Protein AF-A0A382KL88-F1 (afdb_monomer_lite)

Structure (mmCIF, N/CA/C/O backbone):
data_AF-A0A382KL88-F1
#
_entry.id   AF-A0A382KL88-F1
#
loop_
_atom_site.group_PDB
_atom_site.id
_atom_site.type_symbol
_atom_site.label_atom_id
_atom_site.label_alt_id
_atom_site.label_comp_id
_atom_site.label_asym_id
_atom_site.label_entity_id
_atom_site.label_seq_id
_atom_site.pdbx_PDB_ins_code
_atom_site.Cartn_x
_atom_site.Cartn_y
_atom_site.Cartn_z
_atom_site.occupancy
_atom_site.B_iso_or_equiv
_atom_site.auth_seq_id
_atom_site.auth_comp_id
_atom_site.auth_asym_id
_atom_site.auth_atom_id
_atom_site.pdbx_PDB_model_num
ATOM 1 N N . MET A 1 1 ? 57.912 12.877 -23.260 1.00 42.75 1 MET A N 1
ATOM 2 C CA . MET A 1 1 ? 56.498 13.321 -23.246 1.00 42.75 1 MET A CA 1
ATOM 3 C C . MET A 1 1 ? 55.667 12.116 -23.670 1.00 42.75 1 MET A C 1
ATOM 5 O O . MET A 1 1 ? 56.066 11.481 -24.632 1.00 42.75 1 MET A O 1
ATOM 9 N N . LYS A 1 2 ? 54.801 11.574 -22.794 1.00 52.84 2 LYS A N 1
ATOM 10 C CA . LYS A 1 2 ? 53.328 11.775 -22.795 1.00 52.84 2 LYS A CA 1
ATOM 11 C C . LYS A 1 2 ? 52.767 11.491 -24.203 1.00 52.84 2 LYS A C 1
ATOM 13 O O . LYS A 1 2 ? 53.136 12.204 -25.119 1.00 52.84 2 LYS A O 1
ATOM 18 N N . ILE A 1 3 ? 51.910 10.500 -24.444 1.00 54.28 3 ILE A N 1
ATOM 19 C CA . ILE A 1 3 ? 50.694 10.114 -23.712 1.00 54.28 3 ILE A CA 1
ATOM 20 C C . ILE A 1 3 ? 50.471 8.600 -23.925 1.00 54.28 3 ILE A C 1
ATOM 22 O O . ILE A 1 3 ? 50.368 8.164 -25.064 1.00 54.28 3 ILE A O 1
ATOM 26 N N . THR A 1 4 ? 50.393 7.800 -22.858 1.00 51.25 4 THR A N 1
ATOM 27 C CA . THR A 1 4 ? 49.703 6.500 -22.899 1.00 51.25 4 THR A CA 1
ATOM 28 C C . THR A 1 4 ? 48.289 6.764 -22.415 1.00 51.25 4 THR A C 1
ATOM 30 O O . THR A 1 4 ? 48.097 7.171 -21.268 1.00 51.25 4 THR A O 1
ATOM 33 N N . GLU A 1 5 ? 47.325 6.643 -23.318 1.00 52.91 5 GLU A N 1
ATOM 34 C CA . GLU A 1 5 ? 45.911 6.858 -23.039 1.00 52.91 5 GLU A CA 1
ATOM 35 C C . GLU A 1 5 ? 45.448 5.829 -22.003 1.00 52.91 5 GLU A C 1
ATOM 37 O O . GLU A 1 5 ? 45.200 4.665 -22.306 1.00 52.91 5 GLU A O 1
ATOM 42 N N . PHE A 1 6 ? 45.374 6.263 -20.745 1.00 54.59 6 PHE A N 1
ATOM 43 C CA . PHE A 1 6 ? 44.665 5.559 -19.689 1.00 54.59 6 PHE A CA 1
ATOM 44 C C . PHE A 1 6 ? 43.170 5.704 -19.952 1.00 54.59 6 PHE A C 1
ATOM 46 O O . PHE A 1 6 ? 42.494 6.527 -19.344 1.00 54.59 6 PHE A O 1
ATOM 53 N N . ILE A 1 7 ? 42.659 4.885 -20.860 1.00 53.19 7 ILE A N 1
ATOM 54 C CA . ILE A 1 7 ? 41.259 4.477 -20.841 1.00 53.19 7 ILE A CA 1
ATOM 55 C C . ILE A 1 7 ? 41.232 3.090 -20.203 1.00 53.19 7 ILE A C 1
ATOM 57 O O . ILE A 1 7 ? 40.883 2.088 -20.816 1.00 53.19 7 ILE A O 1
ATOM 61 N N . ASN A 1 8 ? 41.602 3.045 -18.919 1.00 49.47 8 ASN A N 1
ATOM 62 C CA . ASN A 1 8 ? 40.951 2.110 -18.011 1.00 49.47 8 ASN A CA 1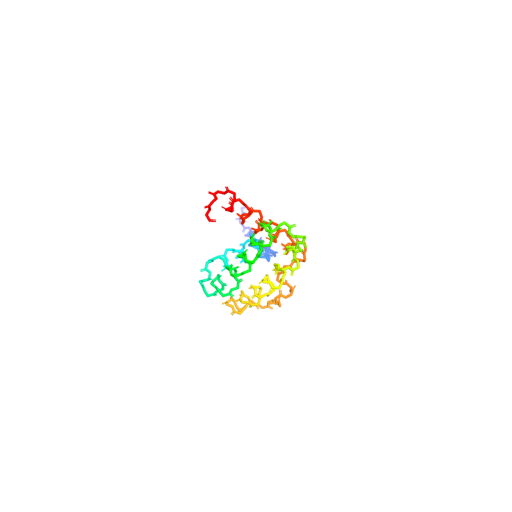
ATOM 63 C C . ASN A 1 8 ? 39.509 2.610 -17.869 1.00 49.47 8 ASN A C 1
ATOM 65 O O . ASN A 1 8 ? 39.132 3.180 -16.851 1.00 49.47 8 ASN A O 1
ATOM 69 N N . SER A 1 9 ? 38.695 2.424 -18.909 1.00 50.72 9 SER A N 1
ATOM 70 C CA . SER A 1 9 ? 37.297 2.128 -18.648 1.00 50.72 9 SER A CA 1
ATOM 71 C C . SER A 1 9 ? 37.316 0.721 -18.083 1.00 50.72 9 SER A C 1
ATOM 73 O O . SER A 1 9 ? 37.105 -0.260 -18.793 1.00 50.72 9 SER A O 1
ATOM 75 N N . GLU A 1 10 ? 37.622 0.636 -16.786 1.00 48.72 10 GLU A N 1
ATOM 76 C CA . GLU A 1 10 ? 36.905 -0.289 -15.931 1.00 48.72 10 GLU A CA 1
ATOM 77 C C . GLU A 1 10 ? 35.454 -0.135 -16.377 1.00 48.72 10 GLU A C 1
ATOM 79 O O . GLU A 1 10 ? 34.868 0.944 -16.244 1.00 48.72 10 GLU A O 1
ATOM 84 N N . HIS A 1 11 ? 34.943 -1.138 -17.096 1.00 45.06 11 HIS A N 1
ATOM 85 C CA . HIS A 1 11 ? 33.513 -1.269 -17.275 1.00 45.06 11 HIS A CA 1
ATOM 86 C C . HIS A 1 11 ? 33.010 -1.425 -15.854 1.00 45.06 11 HIS A C 1
ATOM 88 O O . HIS A 1 11 ? 33.081 -2.490 -15.259 1.00 45.06 11 HIS A O 1
ATOM 94 N N . ASP A 1 12 ? 32.668 -0.272 -15.302 1.00 44.66 12 ASP A N 1
ATOM 95 C CA . ASP A 1 12 ? 31.927 -0.037 -14.100 1.00 44.66 12 ASP A CA 1
ATOM 96 C C . ASP A 1 12 ? 30.761 -1.019 -14.170 1.00 44.66 12 ASP A C 1
ATOM 98 O O . ASP A 1 12 ? 29.733 -0.756 -14.791 1.00 44.66 12 ASP A O 1
ATOM 102 N N . ASP A 1 13 ? 30.933 -2.175 -13.530 1.00 43.97 13 ASP A N 1
ATOM 103 C CA . ASP A 1 13 ? 29.877 -3.073 -13.081 1.00 43.97 13 ASP A CA 1
ATOM 104 C C . ASP A 1 13 ? 28.958 -2.338 -12.075 1.00 43.97 13 ASP A C 1
ATOM 106 O O . ASP A 1 13 ? 28.402 -2.942 -11.159 1.00 43.97 13 ASP A O 1
ATOM 110 N N . LYS A 1 14 ? 28.689 -1.037 -12.275 1.00 45.88 14 LYS A N 1
ATOM 111 C CA . LYS A 1 14 ? 27.378 -0.460 -12.012 1.00 45.88 14 LYS A CA 1
ATOM 112 C C . LYS A 1 14 ? 26.405 -1.160 -12.950 1.00 45.88 14 LYS A C 1
ATOM 114 O O . LYS A 1 14 ? 25.874 -0.593 -13.904 1.00 45.88 14 LYS A O 1
ATOM 119 N N . LYS A 1 15 ? 26.100 -2.414 -12.616 1.00 48.47 15 LYS A N 1
ATOM 120 C CA . LYS A 1 15 ? 24.744 -2.924 -12.725 1.00 48.47 15 LYS A CA 1
ATOM 121 C C . LYS A 1 15 ? 23.864 -1.916 -12.013 1.00 48.47 15 LYS A C 1
ATOM 123 O O . LYS A 1 15 ? 23.668 -2.027 -10.813 1.00 48.47 15 LYS A O 1
ATOM 128 N N . THR A 1 16 ? 23.428 -0.907 -12.759 1.00 47.88 16 THR A N 1
ATOM 129 C CA . THR A 1 16 ? 22.132 -0.265 -12.610 1.00 47.88 16 THR A CA 1
ATOM 130 C C . THR A 1 16 ? 21.685 -0.169 -11.155 1.00 47.88 16 THR A C 1
ATOM 132 O O . THR A 1 16 ? 20.614 -0.666 -10.817 1.00 47.88 16 THR A O 1
ATOM 135 N N . ASP A 1 17 ? 22.473 0.490 -10.301 1.00 46.28 17 ASP A N 1
ATOM 136 C CA . ASP A 1 17 ? 21.925 1.121 -9.100 1.00 46.28 17 ASP A CA 1
ATOM 137 C C . ASP A 1 17 ? 21.203 2.380 -9.584 1.00 46.28 17 ASP A C 1
ATOM 139 O O . ASP A 1 17 ? 21.568 3.528 -9.356 1.00 46.28 17 ASP A O 1
ATOM 143 N N . LEU A 1 18 ? 20.214 2.148 -10.439 1.00 48.47 18 LEU A N 1
ATOM 144 C CA . LEU A 1 18 ? 19.129 3.075 -10.550 1.00 48.47 18 LEU A CA 1
ATOM 145 C C . LEU A 1 18 ? 18.472 2.911 -9.188 1.00 48.47 18 LEU A C 1
ATOM 147 O O . LEU A 1 18 ? 17.947 1.831 -8.929 1.00 48.47 18 LEU A O 1
ATOM 151 N N . GLY A 1 19 ? 18.624 3.899 -8.302 1.00 51.28 19 GLY A N 1
ATOM 152 C CA . GLY A 1 19 ? 18.046 3.933 -6.954 1.00 51.28 19 GLY A CA 1
ATOM 153 C C . GLY A 1 19 ? 16.516 3.917 -6.988 1.00 51.28 19 GLY A C 1
ATOM 154 O O . GLY A 1 19 ? 15.849 4.833 -6.516 1.00 51.28 19 GLY A O 1
ATOM 155 N N . PHE A 1 20 ? 15.952 2.910 -7.640 1.00 56.91 20 PHE A N 1
ATOM 156 C CA . PHE A 1 20 ? 14.548 2.668 -7.816 1.00 56.91 20 PHE A CA 1
ATOM 157 C C . PHE A 1 20 ? 14.080 1.962 -6.559 1.00 56.91 20 PHE A C 1
ATOM 159 O O . PHE A 1 20 ? 14.273 0.757 -6.393 1.00 56.91 20 PHE A O 1
ATOM 166 N N . ASN A 1 21 ? 13.427 2.719 -5.685 1.00 71.25 21 ASN A N 1
ATOM 167 C CA . ASN A 1 21 ? 12.584 2.129 -4.664 1.00 71.25 21 ASN A CA 1
ATOM 168 C C . ASN A 1 21 ? 11.387 1.474 -5.352 1.00 71.25 21 ASN A C 1
ATOM 170 O O . ASN A 1 21 ? 10.349 2.097 -5.561 1.00 71.25 21 ASN A O 1
ATOM 174 N N . VAL A 1 22 ? 11.536 0.196 -5.695 1.00 76.00 22 VAL A N 1
ATOM 175 C CA . VAL A 1 22 ? 10.455 -0.663 -6.183 1.00 76.00 22 VAL A CA 1
ATOM 176 C C . VAL A 1 22 ? 9.194 -0.586 -5.306 1.00 76.00 22 VAL A C 1
ATOM 178 O O . VAL A 1 22 ? 8.108 -0.511 -5.883 1.00 76.00 22 VAL A O 1
ATOM 181 N N . PRO A 1 23 ? 9.261 -0.551 -3.954 1.00 79.25 23 PRO A N 1
ATOM 182 C CA . PRO A 1 23 ? 8.061 -0.356 -3.135 1.00 79.25 23 PRO A CA 1
ATOM 183 C C . PRO A 1 23 ? 7.382 0.999 -3.353 1.00 79.25 23 PRO A C 1
ATOM 185 O O . PRO A 1 23 ? 6.155 1.061 -3.425 1.00 79.25 23 PRO A O 1
ATOM 188 N N . GLU A 1 24 ? 8.148 2.079 -3.497 1.00 80.31 24 GLU A N 1
ATOM 189 C CA . GLU A 1 24 ? 7.579 3.407 -3.741 1.00 80.31 24 GLU A CA 1
ATOM 190 C C . GLU A 1 24 ? 7.006 3.532 -5.149 1.00 80.31 24 GLU A C 1
ATOM 192 O O . GLU A 1 24 ? 5.923 4.087 -5.322 1.00 80.31 24 GLU A O 1
ATOM 197 N N . ASP A 1 25 ? 7.683 2.970 -6.147 1.00 82.75 25 ASP A N 1
ATOM 198 C CA . ASP A 1 25 ? 7.181 2.951 -7.516 1.00 82.75 25 ASP A CA 1
ATOM 199 C C . ASP A 1 25 ? 5.877 2.146 -7.612 1.00 82.75 25 ASP A C 1
ATOM 201 O O . ASP A 1 25 ? 4.879 2.633 -8.146 1.00 82.75 25 ASP A O 1
ATOM 205 N N . LEU A 1 26 ? 5.825 0.971 -6.968 1.00 82.75 26 LEU A N 1
ATOM 206 C CA . LEU A 1 26 ? 4.606 0.172 -6.887 1.00 82.75 26 LEU A CA 1
ATOM 207 C C . LEU A 1 26 ? 3.470 0.961 -6.225 1.00 82.75 26 LEU A C 1
ATOM 209 O O . LEU A 1 26 ? 2.345 0.947 -6.724 1.00 82.75 26 LEU A O 1
ATOM 213 N N . HIS A 1 27 ? 3.759 1.682 -5.140 1.00 84.81 27 HIS A N 1
ATOM 214 C CA . HIS A 1 27 ? 2.778 2.531 -4.472 1.00 84.81 27 HIS A CA 1
ATOM 215 C C . HIS A 1 27 ? 2.218 3.610 -5.409 1.00 84.81 27 HIS A C 1
ATOM 217 O O . HIS A 1 27 ? 1.002 3.790 -5.522 1.00 84.81 27 HIS A O 1
ATOM 223 N N . ILE A 1 28 ? 3.107 4.301 -6.122 1.00 83.69 28 ILE A N 1
ATOM 224 C CA . ILE A 1 28 ? 2.750 5.342 -7.084 1.00 83.69 28 ILE A CA 1
ATOM 225 C C . ILE A 1 28 ? 1.930 4.743 -8.231 1.00 83.69 28 ILE A C 1
ATOM 227 O O . ILE A 1 28 ? 0.916 5.317 -8.620 1.00 83.69 28 ILE A O 1
ATOM 231 N N . HIS A 1 29 ? 2.303 3.569 -8.743 1.00 84.94 29 HIS A N 1
ATOM 232 C CA . HIS A 1 29 ? 1.554 2.855 -9.779 1.00 84.94 29 HIS A CA 1
ATOM 233 C C . HIS A 1 29 ? 0.151 2.455 -9.308 1.00 84.94 29 HIS A C 1
ATOM 235 O O . HIS A 1 29 ? -0.812 2.611 -10.057 1.00 84.94 29 HIS A O 1
ATOM 241 N N . MET A 1 30 ? 0.000 2.014 -8.056 1.00 83.38 30 MET A N 1
ATOM 242 C CA . MET A 1 30 ? -1.307 1.682 -7.472 1.00 83.38 30 MET A CA 1
ATOM 243 C C . MET A 1 30 ? -2.247 2.893 -7.399 1.00 83.38 30 MET A C 1
ATOM 245 O O . MET A 1 30 ? -3.456 2.726 -7.573 1.00 83.38 30 MET A O 1
ATOM 249 N N . LYS A 1 31 ? -1.701 4.096 -7.173 1.00 81.94 31 LYS A N 1
ATOM 250 C CA . LYS A 1 31 ? -2.450 5.363 -7.164 1.00 81.94 31 LYS A CA 1
ATOM 251 C C . LYS A 1 31 ? -2.697 5.918 -8.572 1.00 81.94 31 LYS A C 1
ATOM 253 O O . LYS A 1 31 ? -3.788 6.403 -8.856 1.00 81.94 31 LYS A O 1
ATOM 258 N N . ASN A 1 32 ? -1.704 5.833 -9.455 1.00 83.06 32 ASN A N 1
ATOM 259 C CA . ASN A 1 32 ? -1.760 6.407 -10.800 1.00 83.06 32 ASN A CA 1
ATOM 260 C C . ASN A 1 32 ? -2.566 5.570 -11.791 1.00 83.06 32 ASN A C 1
ATOM 262 O O . ASN A 1 32 ? -3.072 6.122 -12.766 1.00 83.06 32 ASN A O 1
ATOM 266 N N . ASP A 1 33 ? -2.668 4.253 -11.601 1.00 84.75 33 ASP A N 1
ATOM 267 C CA . ASP A 1 33 ? -3.436 3.408 -12.505 1.00 84.75 33 ASP A CA 1
ATOM 268 C C . ASP A 1 33 ? -4.935 3.444 -12.150 1.00 84.75 33 ASP A C 1
ATOM 270 O O . ASP A 1 33 ? -5.354 2.853 -11.150 1.00 84.75 33 ASP A O 1
ATOM 274 N N . PRO A 1 34 ? -5.790 4.101 -12.961 1.00 80.38 34 PRO A N 1
ATOM 275 C CA . PRO A 1 34 ? -7.187 4.327 -12.599 1.00 80.38 34 PRO A CA 1
ATOM 276 C C . PRO A 1 34 ? -7.999 3.027 -12.546 1.00 80.38 34 PRO A C 1
ATOM 278 O O . PRO A 1 34 ? -8.984 2.940 -11.806 1.00 80.38 34 PRO A O 1
ATOM 281 N N . MET A 1 35 ? -7.609 2.000 -13.313 1.00 82.75 35 MET A N 1
ATOM 282 C CA . MET A 1 35 ? -8.281 0.702 -13.270 1.00 82.75 35 MET A CA 1
ATOM 283 C C . MET A 1 35 ? -7.933 -0.056 -11.996 1.00 82.75 35 MET A C 1
ATOM 285 O O . MET A 1 35 ? -8.838 -0.609 -11.363 1.00 82.75 35 MET A O 1
ATOM 289 N N . PHE A 1 36 ? -6.658 -0.062 -11.607 1.00 84.75 36 PHE A N 1
ATOM 290 C CA . PHE A 1 36 ? -6.232 -0.685 -10.362 1.00 84.75 36 PHE A CA 1
ATOM 291 C C . PHE A 1 36 ? -6.808 0.046 -9.146 1.00 84.75 36 PHE A C 1
ATOM 293 O O . PHE A 1 36 ? -7.411 -0.590 -8.274 1.00 84.75 36 PHE A O 1
ATOM 300 N N . TYR A 1 37 ? -6.715 1.378 -9.138 1.00 85.25 37 TYR A N 1
ATOM 301 C CA . TYR A 1 37 ? -7.218 2.212 -8.056 1.00 85.25 37 TYR A CA 1
ATOM 302 C C . TYR A 1 37 ? -8.710 1.955 -7.804 1.00 85.25 37 TYR A C 1
ATOM 304 O O . TYR A 1 37 ? -9.121 1.600 -6.701 1.00 85.25 37 TYR A O 1
ATOM 312 N N . ARG A 1 38 ? -9.534 2.026 -8.856 1.00 83.06 38 ARG A N 1
ATOM 313 C CA . ARG A 1 38 ? -10.992 1.885 -8.736 1.00 83.06 38 ARG A CA 1
ATOM 314 C C . ARG A 1 38 ? -11.444 0.462 -8.397 1.00 83.06 38 ARG A C 1
ATOM 316 O O . ARG A 1 38 ? -12.448 0.296 -7.709 1.00 83.06 38 ARG A O 1
ATOM 323 N N . LYS A 1 39 ? -10.761 -0.569 -8.912 1.00 85.31 39 LYS A N 1
ATOM 324 C CA . LYS A 1 39 ? -11.199 -1.972 -8.767 1.00 85.31 39 LYS A CA 1
ATOM 325 C C . LYS A 1 39 ? -10.594 -2.697 -7.571 1.00 85.31 39 LYS A C 1
ATOM 327 O O . LYS A 1 39 ? -11.209 -3.649 -7.098 1.00 85.31 39 LYS A O 1
ATOM 332 N N . GLN A 1 40 ? -9.388 -2.331 -7.142 1.00 85.88 40 GLN A N 1
ATOM 333 C CA . GLN A 1 40 ? -8.667 -3.036 -6.079 1.00 85.88 40 GLN A CA 1
ATOM 334 C C . GLN A 1 40 ? -8.357 -2.118 -4.899 1.00 85.88 40 GLN A C 1
ATOM 336 O O . GLN A 1 40 ? -8.701 -2.482 -3.780 1.00 85.88 40 GLN A O 1
ATOM 341 N N . TYR A 1 41 ? -7.764 -0.945 -5.142 1.00 86.19 41 TYR A N 1
ATOM 342 C CA . TYR A 1 41 ? -7.299 -0.059 -4.069 1.00 86.19 41 TYR A CA 1
ATOM 343 C C . TYR A 1 41 ? -8.461 0.523 -3.254 1.00 86.19 41 TYR A C 1
ATOM 345 O O . TYR A 1 41 ? -8.640 0.181 -2.088 1.00 86.19 41 TYR A O 1
ATOM 353 N N . TYR A 1 42 ? -9.320 1.317 -3.894 1.00 84.81 42 TYR A N 1
ATOM 354 C CA . TYR A 1 42 ? -10.445 1.999 -3.259 1.00 84.81 42 TYR A CA 1
ATOM 355 C C . TYR A 1 42 ? -11.374 1.071 -2.458 1.00 84.81 42 TYR A C 1
ATOM 357 O O . TYR A 1 42 ? -11.600 1.344 -1.281 1.00 84.81 42 TYR A O 1
ATOM 365 N N . PRO A 1 43 ? -11.892 -0.053 -3.003 1.00 86.94 43 PRO A N 1
ATOM 366 C CA . PRO A 1 43 ? -12.790 -0.915 -2.232 1.00 86.94 43 PRO A CA 1
ATOM 367 C C . PRO A 1 43 ? -12.105 -1.574 -1.031 1.00 86.94 43 PRO A C 1
ATOM 369 O O . PRO A 1 43 ? -12.783 -1.964 -0.083 1.00 86.94 43 PRO A O 1
ATOM 372 N N . ARG A 1 44 ? -10.781 -1.735 -1.064 1.00 85.88 44 ARG A N 1
ATOM 373 C CA . ARG A 1 44 ? -10.022 -2.360 0.017 1.00 85.88 44 ARG A CA 1
ATOM 374 C C . ARG A 1 44 ? -9.703 -1.363 1.124 1.00 85.88 44 ARG A C 1
ATOM 376 O O . ARG A 1 44 ? -9.923 -1.688 2.286 1.00 85.88 44 ARG A O 1
ATOM 383 N N . ILE A 1 45 ? -9.316 -0.144 0.758 1.00 83.88 45 ILE A N 1
ATOM 384 C CA . ILE A 1 45 ? -9.196 0.972 1.696 1.00 83.88 45 ILE A CA 1
ATOM 385 C C . ILE A 1 45 ? -10.549 1.283 2.340 1.00 83.88 45 ILE A C 1
ATOM 387 O O . ILE A 1 45 ? -10.637 1.299 3.559 1.00 83.88 45 ILE A O 1
ATOM 391 N N . ALA A 1 46 ? -11.627 1.430 1.568 1.00 84.38 46 ALA A N 1
ATOM 392 C CA . ALA A 1 46 ? -12.952 1.729 2.117 1.00 84.38 46 ALA A CA 1
ATOM 393 C C . ALA A 1 46 ? -13.420 0.673 3.139 1.00 84.38 46 ALA A C 1
ATOM 395 O O . ALA A 1 46 ? -13.939 1.016 4.199 1.00 84.38 46 ALA A O 1
ATOM 396 N N . LYS A 1 47 ? -13.181 -0.619 2.864 1.00 83.69 47 LYS A N 1
ATOM 397 C CA . LYS A 1 47 ? -13.440 -1.706 3.827 1.00 83.69 47 LYS A CA 1
ATOM 398 C C . LYS A 1 47 ? -12.591 -1.584 5.088 1.00 83.69 47 LYS A C 1
ATOM 400 O O . LYS A 1 47 ? -13.092 -1.814 6.187 1.00 83.69 47 LYS A O 1
ATOM 405 N N . LEU A 1 48 ? -11.316 -1.241 4.929 1.00 81.94 48 LEU A N 1
ATOM 406 C CA . LEU A 1 48 ? -10.398 -1.041 6.042 1.00 81.94 48 LEU A CA 1
ATOM 407 C C . LEU A 1 48 ? -10.875 0.101 6.942 1.00 81.94 48 LEU A C 1
ATOM 409 O O . LEU A 1 48 ? -10.998 -0.079 8.148 1.00 81.94 48 LEU A O 1
ATOM 413 N N . GLN A 1 49 ? -11.225 1.239 6.342 1.00 80.50 49 GLN A N 1
ATOM 414 C CA . GLN A 1 49 ? -11.756 2.408 7.038 1.00 80.50 49 GLN A CA 1
ATOM 415 C C . GLN A 1 49 ? -13.042 2.084 7.803 1.00 80.50 49 GLN A C 1
ATOM 417 O O . GLN A 1 49 ? -13.168 2.456 8.968 1.00 80.50 49 GLN A O 1
ATOM 422 N N . ASP A 1 50 ? -13.987 1.377 7.176 1.00 83.19 50 ASP A N 1
ATOM 423 C CA . ASP A 1 50 ? -15.240 0.964 7.820 1.00 83.19 50 ASP A CA 1
ATOM 424 C C . ASP A 1 50 ? -14.982 0.057 9.031 1.00 83.19 50 ASP A C 1
ATOM 426 O O . ASP A 1 50 ? -15.537 0.266 10.111 1.00 83.19 50 ASP A O 1
ATOM 430 N N . THR A 1 51 ? -14.056 -0.894 8.887 1.00 80.12 51 THR A N 1
ATOM 431 C CA . THR A 1 51 ? -13.716 -1.833 9.962 1.00 80.12 51 THR A CA 1
ATOM 432 C C . THR A 1 51 ? -13.007 -1.141 11.129 1.00 80.12 51 THR A C 1
ATOM 434 O O . THR A 1 51 ? -13.333 -1.401 12.289 1.00 80.12 51 THR A O 1
ATOM 437 N N . LEU A 1 52 ? -12.103 -0.198 10.839 1.00 78.50 52 LEU A N 1
ATOM 438 C CA . LEU A 1 52 ? -11.461 0.644 11.854 1.00 78.50 52 LEU A CA 1
ATOM 439 C C . LEU A 1 52 ? -12.479 1.527 12.582 1.00 78.50 52 LEU A C 1
ATOM 441 O O . LEU A 1 52 ? -12.441 1.616 13.807 1.00 78.50 52 LEU A O 1
ATOM 445 N N . LYS A 1 53 ? -13.424 2.141 11.853 1.00 79.38 53 LYS A N 1
ATOM 446 C CA . LYS A 1 53 ? -14.513 2.942 12.442 1.00 79.38 53 LYS A CA 1
ATOM 447 C C . LYS A 1 53 ? -15.435 2.101 13.325 1.00 79.38 53 LYS A C 1
ATOM 449 O O . LYS A 1 53 ? -15.909 2.594 14.345 1.00 79.38 53 LYS A O 1
ATOM 454 N N . ARG A 1 54 ? -15.673 0.835 12.964 1.00 80.88 54 ARG A N 1
ATOM 455 C CA . ARG A 1 54 ? -16.429 -0.127 13.786 1.00 80.88 54 ARG A CA 1
ATOM 456 C C . ARG A 1 54 ? -15.664 -0.605 15.025 1.00 80.88 54 ARG A C 1
ATOM 458 O O . ARG A 1 54 ? -16.287 -1.199 15.901 1.00 80.88 54 ARG A O 1
ATOM 465 N N . GLY A 1 55 ? -14.361 -0.331 15.129 1.00 71.75 55 GLY A N 1
ATOM 466 C CA . GLY A 1 55 ? -13.530 -0.736 16.265 1.00 71.75 55 GLY A CA 1
ATOM 467 C C . GLY A 1 55 ? -13.242 -2.238 16.306 1.00 71.75 55 GLY A C 1
ATOM 468 O O . GLY A 1 55 ? -12.950 -2.777 17.372 1.00 71.75 55 GLY A O 1
ATOM 469 N N . GLU A 1 56 ? -13.351 -2.929 15.168 1.00 76.31 56 GLU A N 1
ATOM 470 C CA . GLU A 1 56 ? -13.024 -4.351 15.085 1.00 76.31 56 GLU A CA 1
ATOM 471 C C . GLU A 1 56 ? -11.514 -4.564 14.901 1.00 76.31 56 GLU A C 1
ATOM 473 O O . GLU A 1 56 ? -10.868 -3.823 14.153 1.00 76.31 56 GLU A O 1
ATOM 478 N N . PRO A 1 57 ? -10.936 -5.600 15.534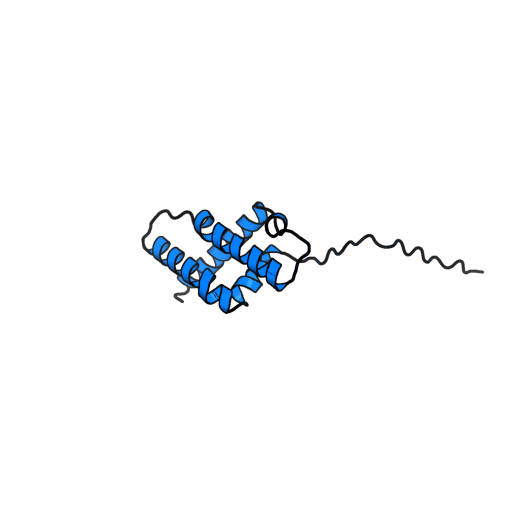 1.00 65.62 57 PRO A N 1
ATOM 479 C CA . PRO A 1 57 ? -9.547 -5.971 15.319 1.00 65.62 57 PRO A CA 1
ATOM 480 C C . PRO A 1 57 ? -9.405 -6.609 13.933 1.00 65.62 57 PRO A C 1
ATOM 482 O O . PRO A 1 57 ? -9.562 -7.819 13.774 1.00 65.62 57 PRO A O 1
ATOM 485 N N . VAL A 1 58 ? -9.129 -5.793 12.914 1.00 70.50 58 VAL A N 1
ATOM 486 C CA . VAL A 1 58 ? -8.760 -6.283 11.582 1.00 70.50 58 VAL A CA 1
ATOM 487 C C . VAL A 1 58 ? -7.247 -6.288 11.419 1.00 70.50 58 VAL A C 1
ATOM 489 O O . VAL A 1 58 ? -6.567 -5.292 11.661 1.00 70.50 58 VAL A O 1
ATOM 492 N N . ASP A 1 59 ? -6.729 -7.420 10.944 1.00 77.44 59 ASP A N 1
ATOM 493 C CA . ASP A 1 59 ? -5.354 -7.538 10.467 1.00 77.44 59 ASP A CA 1
ATOM 494 C C . ASP A 1 59 ? -5.218 -6.775 9.139 1.00 77.44 59 ASP A C 1
ATOM 496 O O . ASP A 1 59 ? -5.333 -7.347 8.051 1.00 77.44 59 ASP A O 1
ATOM 500 N N . VAL A 1 60 ? -4.949 -5.471 9.229 1.00 75.75 60 VAL A N 1
ATOM 501 C CA . VAL A 1 60 ? -4.679 -4.577 8.090 1.00 75.75 60 VAL A CA 1
ATOM 502 C C . VAL A 1 60 ? -3.677 -5.206 7.123 1.00 75.75 60 VAL A C 1
ATOM 504 O O . VAL A 1 60 ? -3.902 -5.253 5.914 1.00 75.75 60 VAL A O 1
ATOM 507 N N . LYS A 1 61 ? -2.594 -5.761 7.677 1.00 78.94 61 LYS A N 1
ATOM 508 C CA . LYS A 1 61 ? -1.540 -6.440 6.928 1.00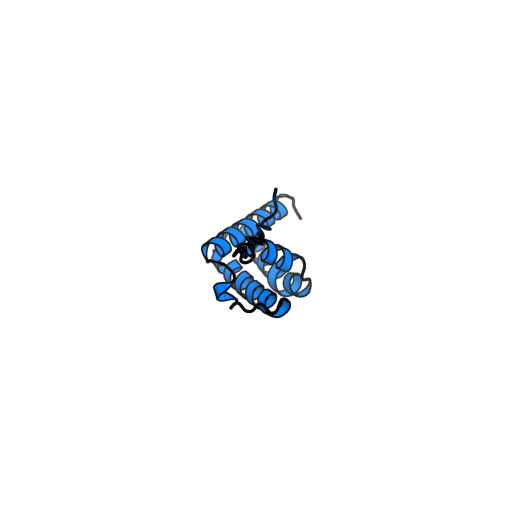 78.94 61 LYS A CA 1
ATOM 509 C C . LYS A 1 61 ? -2.094 -7.588 6.089 1.00 78.94 61 LYS A C 1
ATOM 511 O O . LYS A 1 61 ? -1.828 -7.641 4.895 1.00 78.94 61 LYS A O 1
ATOM 516 N N . LYS A 1 62 ? -2.929 -8.463 6.659 1.00 80.19 62 LYS A N 1
ATOM 517 C CA . LYS A 1 62 ? -3.526 -9.587 5.915 1.00 80.19 62 LYS A CA 1
ATOM 518 C C . LYS A 1 62 ? -4.511 -9.139 4.844 1.00 80.19 62 LYS A C 1
ATOM 520 O O . LYS A 1 62 ? -4.618 -9.815 3.827 1.00 80.19 62 LYS A O 1
ATOM 525 N N . GLU A 1 63 ? -5.216 -8.029 5.047 1.00 81.06 63 GLU A N 1
ATOM 526 C CA . GLU A 1 63 ? -6.130 -7.495 4.035 1.00 81.06 63 GLU A CA 1
ATOM 527 C C . GLU A 1 63 ? -5.391 -6.795 2.887 1.00 81.06 63 GLU A C 1
ATOM 529 O O . GLU A 1 63 ? -5.772 -6.955 1.724 1.00 81.06 63 GLU A O 1
ATOM 534 N N . LEU A 1 64 ? -4.314 -6.059 3.181 1.00 83.00 64 LEU A N 1
ATOM 535 C CA . LEU A 1 64 ? -3.531 -5.323 2.184 1.00 83.00 64 LEU A CA 1
ATOM 536 C C . LEU A 1 64 ? -2.538 -6.211 1.419 1.00 83.00 64 LEU A C 1
ATOM 538 O O . LEU A 1 64 ? -2.311 -5.977 0.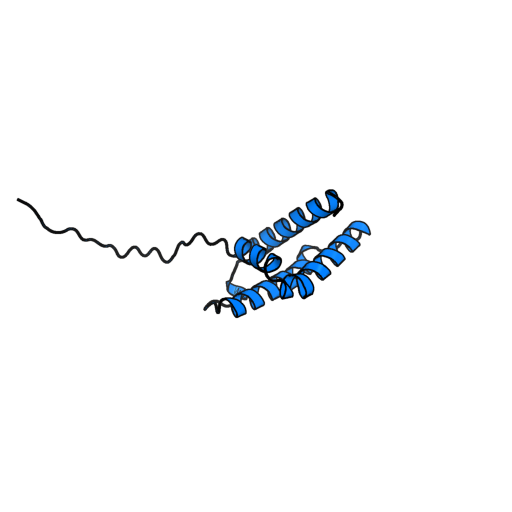233 1.00 83.00 64 LEU A O 1
ATOM 542 N N . LEU A 1 65 ? -2.021 -7.284 2.017 1.00 84.56 65 LEU A N 1
ATOM 543 C CA . LEU A 1 65 ? -1.100 -8.229 1.366 1.00 84.56 65 LEU A CA 1
ATOM 544 C C . LEU A 1 65 ? -1.638 -8.791 0.028 1.00 84.56 65 LEU A C 1
ATOM 546 O O . LEU A 1 65 ? -0.949 -8.664 -0.986 1.00 84.56 65 LEU A O 1
ATOM 550 N N . PRO A 1 66 ? -2.879 -9.314 -0.072 1.00 86.19 66 PRO A N 1
ATOM 551 C CA . PRO A 1 66 ? -3.442 -9.749 -1.351 1.00 86.19 66 PRO A CA 1
ATOM 552 C C . PRO A 1 66 ? -3.717 -8.599 -2.334 1.00 86.19 66 PRO A C 1
ATOM 554 O O . PRO A 1 66 ? -3.818 -8.847 -3.535 1.00 86.19 66 PRO A O 1
ATOM 557 N N . MET A 1 67 ? -3.858 -7.350 -1.871 1.00 85.69 67 MET A N 1
ATOM 558 C CA . MET A 1 67 ? -3.916 -6.187 -2.769 1.00 85.69 67 MET A CA 1
ATOM 559 C C . MET A 1 67 ? -2.547 -5.902 -3.376 1.00 85.69 67 MET A C 1
ATOM 561 O O . MET A 1 67 ? -2.454 -5.721 -4.588 1.00 85.69 67 MET A O 1
ATOM 565 N N . ILE A 1 68 ? -1.494 -5.916 -2.559 1.00 85.25 68 ILE A N 1
ATOM 566 C CA . ILE A 1 68 ? -0.123 -5.703 -3.022 1.00 85.25 68 ILE A CA 1
ATOM 567 C C . ILE A 1 68 ? 0.303 -6.832 -3.954 1.00 85.25 68 ILE A C 1
ATOM 569 O O . ILE A 1 68 ? 0.851 -6.551 -5.010 1.00 85.25 68 ILE A O 1
ATOM 573 N N . ALA A 1 69 ? -0.021 -8.092 -3.657 1.00 84.94 69 ALA A N 1
ATOM 574 C CA . ALA A 1 69 ? 0.267 -9.209 -4.560 1.00 84.94 69 ALA A CA 1
ATOM 575 C C . ALA A 1 69 ? -0.332 -8.993 -5.965 1.00 84.94 69 ALA A C 1
ATOM 577 O O . ALA A 1 69 ? 0.354 -9.169 -6.970 1.00 84.94 69 ALA A O 1
ATOM 578 N N . LYS A 1 70 ? -1.585 -8.519 -6.045 1.00 85.94 70 LYS A N 1
ATOM 579 C CA . LYS A 1 70 ? -2.209 -8.139 -7.324 1.00 85.94 70 LYS A CA 1
ATOM 580 C C . LYS A 1 70 ? -1.559 -6.913 -7.960 1.00 85.94 70 LYS A C 1
ATOM 582 O O . LYS A 1 70 ? -1.497 -6.836 -9.183 1.00 85.94 70 LYS A O 1
ATOM 587 N N . ALA A 1 71 ? -1.099 -5.954 -7.159 1.00 84.44 71 ALA A N 1
ATOM 588 C CA . ALA A 1 71 ? -0.359 -4.803 -7.664 1.00 84.44 71 ALA A CA 1
ATOM 589 C C . ALA A 1 71 ? 0.963 -5.237 -8.301 1.00 84.44 71 ALA A C 1
ATOM 591 O O . ALA A 1 71 ? 1.265 -4.781 -9.398 1.00 84.44 71 ALA A O 1
ATOM 592 N N . LYS A 1 72 ? 1.710 -6.148 -7.659 1.00 84.00 72 LYS A N 1
ATOM 593 C CA . LYS A 1 72 ? 2.963 -6.712 -8.185 1.00 84.00 72 LYS A CA 1
ATOM 594 C C . LYS A 1 72 ? 2.733 -7.413 -9.521 1.00 84.00 72 LYS A C 1
ATOM 596 O O . LYS A 1 72 ? 3.478 -7.167 -10.463 1.00 84.00 72 LYS A O 1
ATOM 601 N N . ASP A 1 73 ? 1.688 -8.234 -9.619 1.00 85.06 73 ASP A N 1
ATOM 602 C CA . ASP A 1 73 ? 1.307 -8.909 -10.866 1.00 85.06 73 ASP A CA 1
ATOM 603 C C . ASP A 1 73 ? 0.962 -7.899 -11.974 1.00 85.06 73 ASP A C 1
ATOM 605 O O . ASP A 1 73 ? 1.531 -7.939 -13.065 1.00 85.06 73 ASP A O 1
ATOM 609 N N . HIS A 1 74 ? 0.123 -6.907 -11.658 1.00 84.44 74 HIS A N 1
ATOM 610 C CA . HIS A 1 74 ? -0.258 -5.854 -12.598 1.00 84.44 74 HIS A CA 1
ATOM 611 C C . HIS A 1 74 ? 0.940 -5.003 -13.049 1.00 84.44 74 HIS A C 1
ATOM 613 O O . HIS A 1 74 ? 1.050 -4.642 -14.219 1.00 84.44 74 HIS A O 1
ATOM 619 N N . TYR A 1 75 ? 1.848 -4.683 -12.128 1.00 83.12 75 TYR A N 1
ATOM 620 C CA . TYR A 1 75 ? 3.076 -3.943 -12.400 1.00 83.12 75 TYR A CA 1
ATOM 621 C C . TYR A 1 75 ? 4.028 -4.757 -13.286 1.00 83.12 75 TYR A C 1
ATOM 623 O O . TYR A 1 75 ? 4.491 -4.268 -14.316 1.00 83.12 75 TYR A O 1
ATOM 631 N N . CYS A 1 76 ? 4.231 -6.037 -12.968 1.00 82.12 76 CYS A N 1
ATOM 632 C CA . CYS A 1 76 ? 5.027 -6.952 -13.780 1.00 82.12 76 CYS A CA 1
ATOM 633 C C . CYS A 1 76 ? 4.464 -7.092 -15.202 1.00 82.12 76 CYS A C 1
ATOM 635 O O . CYS A 1 76 ? 5.227 -7.042 -16.166 1.00 82.12 76 CYS A O 1
ATOM 637 N N . ALA A 1 77 ? 3.139 -7.204 -15.344 1.00 83.00 77 ALA A N 1
ATOM 638 C CA . ALA A 1 77 ? 2.466 -7.286 -16.637 1.00 83.00 77 ALA A CA 1
ATOM 639 C C . ALA A 1 77 ? 2.583 -5.984 -17.448 1.00 83.00 77 ALA A C 1
ATOM 641 O O . ALA A 1 77 ? 2.776 -6.030 -18.662 1.00 83.00 77 ALA A O 1
ATOM 642 N N . LYS A 1 78 ? 2.491 -4.8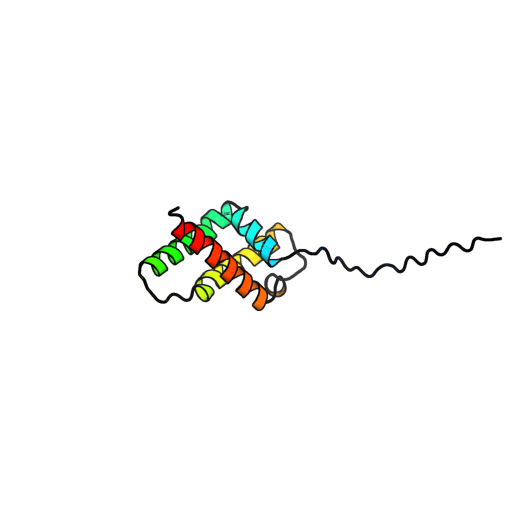19 -16.791 1.00 81.44 78 LYS A N 1
ATOM 643 C CA . LYS A 1 78 ? 2.543 -3.505 -17.452 1.00 81.44 78 LYS A CA 1
ATOM 644 C C . LYS A 1 78 ? 3.939 -3.142 -17.947 1.00 81.44 78 LYS A C 1
ATOM 646 O O . LYS A 1 78 ? 4.068 -2.609 -19.046 1.00 81.44 78 LYS A O 1
ATOM 651 N N . TYR A 1 79 ? 4.967 -3.433 -17.154 1.00 78.56 79 TYR A N 1
ATOM 652 C CA . TYR A 1 79 ? 6.357 -3.088 -17.472 1.00 78.56 79 TYR A CA 1
ATOM 653 C C . TYR A 1 79 ? 7.152 -4.253 -18.070 1.00 78.56 79 TYR A C 1
ATOM 655 O O . TYR A 1 79 ? 8.326 -4.085 -18.388 1.00 78.56 79 TYR A O 1
ATOM 663 N N . ASN A 1 80 ? 6.510 -5.412 -18.251 1.00 74.50 80 ASN A N 1
ATOM 664 C CA . ASN A 1 80 ? 7.099 -6.629 -18.812 1.00 74.50 80 ASN A CA 1
ATOM 665 C C . ASN A 1 80 ? 8.457 -6.951 -18.169 1.00 74.50 80 ASN A C 1
ATOM 667 O O . ASN A 1 80 ? 9.480 -7.119 -18.837 1.00 74.50 80 ASN A O 1
ATOM 671 N N . LEU A 1 81 ? 8.472 -6.932 -16.835 1.00 72.69 81 LEU A N 1
ATOM 672 C CA . LEU A 1 81 ? 9.700 -7.102 -16.074 1.00 72.69 81 LEU A CA 1
ATOM 673 C C . LEU A 1 81 ? 10.210 -8.539 -16.251 1.00 72.69 81 LEU A C 1
ATOM 675 O O . LEU A 1 81 ? 9.434 -9.483 -16.108 1.00 72.69 81 LEU A O 1
ATOM 679 N N . PRO A 1 82 ? 11.520 -8.744 -16.481 1.00 62.56 82 PRO A N 1
ATOM 680 C CA . PRO A 1 82 ? 12.105 -10.084 -16.567 1.00 62.56 82 PRO A CA 1
ATOM 681 C C . PRO A 1 82 ? 12.153 -10.806 -15.207 1.00 62.56 82 PRO A C 1
ATOM 683 O O . PRO A 1 82 ? 12.626 -11.939 -15.125 1.00 62.56 82 PRO A O 1
ATOM 686 N N . LYS A 1 83 ? 11.695 -10.152 -14.132 1.00 64.88 83 LYS A N 1
ATOM 687 C CA . LYS A 1 83 ? 11.639 -10.696 -12.774 1.00 64.88 83 LYS A CA 1
ATOM 688 C C . LYS A 1 83 ? 10.248 -11.225 -12.457 1.00 64.88 83 LYS A C 1
ATOM 690 O O . LYS A 1 83 ? 9.245 -10.669 -12.892 1.00 64.88 83 LYS A O 1
ATOM 695 N N . ARG A 1 84 ? 10.194 -12.286 -11.648 1.00 63.97 84 ARG A N 1
ATOM 696 C CA . ARG A 1 84 ? 8.930 -12.816 -11.127 1.00 63.97 84 ARG A CA 1
ATOM 697 C C . ARG A 1 84 ? 8.312 -11.808 -10.150 1.00 63.97 84 ARG A C 1
ATOM 699 O O . ARG A 1 84 ? 9.058 -11.190 -9.395 1.00 63.97 84 ARG A O 1
ATOM 706 N N . PRO A 1 85 ? 6.976 -11.684 -10.095 1.00 65.19 85 PRO A N 1
ATOM 707 C CA . PRO A 1 85 ? 6.300 -10.784 -9.157 1.00 65.19 85 PRO A CA 1
ATOM 708 C C . PRO A 1 85 ? 6.628 -11.101 -7.688 1.00 65.19 85 PRO A C 1
ATOM 710 O O . PRO A 1 85 ? 6.611 -10.207 -6.849 1.00 65.19 85 PRO A O 1
ATOM 713 N N . GLU A 1 86 ? 6.975 -12.351 -7.378 1.00 65.25 86 GLU A N 1
ATOM 714 C CA . GLU A 1 86 ? 7.418 -12.790 -6.047 1.00 65.25 86 GLU A CA 1
ATOM 715 C C . GLU A 1 86 ? 8.833 -12.301 -5.695 1.00 65.25 86 GLU A C 1
ATOM 717 O O . GLU A 1 86 ? 9.103 -12.018 -4.536 1.00 65.25 86 GLU A O 1
ATOM 722 N N . ASP A 1 87 ? 9.703 -12.127 -6.694 1.00 67.56 87 ASP A N 1
ATOM 723 C CA . ASP A 1 87 ? 11.092 -11.655 -6.546 1.00 67.56 87 ASP A CA 1
ATOM 724 C C . ASP A 1 87 ? 11.210 -10.130 -6.749 1.00 67.56 87 ASP A C 1
ATOM 726 O O . ASP A 1 87 ? 12.298 -9.559 -6.797 1.00 67.56 87 ASP A O 1
ATOM 730 N N . LEU A 1 88 ? 10.071 -9.449 -6.926 1.00 70.44 88 LEU A N 1
ATOM 731 C CA . LEU A 1 88 ? 10.031 -8.018 -7.211 1.00 70.44 88 LEU A CA 1
ATOM 732 C C . LEU A 1 88 ? 10.478 -7.180 -6.002 1.00 70.44 88 LEU A C 1
ATOM 734 O O . LEU A 1 88 ? 11.126 -6.155 -6.184 1.00 70.44 88 LEU A O 1
ATOM 738 N N . MET A 1 89 ? 10.120 -7.607 -4.788 1.00 72.44 89 MET A N 1
ATOM 739 C CA . MET A 1 89 ? 10.467 -6.941 -3.526 1.00 72.44 89 MET A CA 1
ATOM 740 C C . MET A 1 89 ? 10.417 -7.937 -2.366 1.00 72.44 89 MET A C 1
ATOM 742 O O . MET A 1 89 ? 9.606 -8.870 -2.401 1.00 72.44 89 MET A O 1
ATOM 746 N N . HIS A 1 90 ? 11.237 -7.702 -1.340 1.00 79.69 90 HIS A N 1
ATOM 747 C CA . HIS A 1 90 ? 11.286 -8.531 -0.134 1.00 79.69 90 HIS A CA 1
ATOM 748 C C . HIS A 1 90 ? 10.024 -8.372 0.724 1.00 79.69 90 HIS A C 1
ATOM 750 O O . HIS A 1 90 ? 9.358 -7.339 0.681 1.00 79.69 90 HIS A O 1
ATOM 756 N N . ASP A 1 91 ? 9.718 -9.381 1.543 1.00 80.25 91 ASP A N 1
ATOM 757 C CA . ASP A 1 91 ? 8.588 -9.349 2.484 1.00 80.25 91 A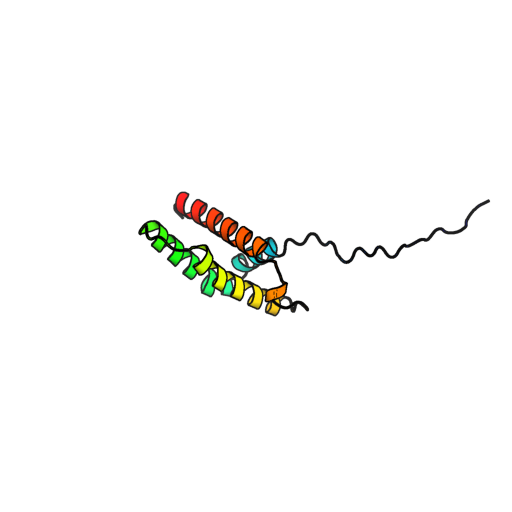SP A CA 1
ATOM 758 C C . ASP A 1 91 ? 8.674 -8.173 3.472 1.00 80.25 91 ASP A C 1
ATOM 760 O O . ASP A 1 91 ? 7.655 -7.574 3.806 1.00 80.25 91 ASP A O 1
ATOM 764 N N . GLU A 1 92 ? 9.883 -7.785 3.884 1.00 81.31 92 GLU A N 1
ATOM 765 C CA . GLU A 1 92 ? 10.102 -6.616 4.749 1.00 81.31 92 GLU A CA 1
ATOM 766 C C . GLU A 1 92 ? 9.699 -5.305 4.057 1.00 81.31 92 GLU A C 1
ATOM 768 O O . GLU A 1 92 ? 9.065 -4.445 4.664 1.00 81.31 92 GLU A O 1
ATOM 773 N N . GLU A 1 93 ? 9.995 -5.164 2.763 1.00 82.19 93 GLU A N 1
ATOM 774 C CA . GLU A 1 93 ? 9.598 -3.984 1.986 1.00 82.19 93 GLU A CA 1
ATOM 775 C C . GLU A 1 93 ? 8.098 -3.958 1.700 1.00 82.19 93 GLU A C 1
ATOM 777 O O . GLU A 1 93 ? 7.491 -2.888 1.656 1.00 82.19 93 GLU A O 1
ATOM 782 N N . VAL A 1 94 ? 7.484 -5.135 1.533 1.00 83.38 94 VAL A N 1
ATOM 783 C CA . VAL A 1 94 ? 6.024 -5.255 1.461 1.00 83.38 94 VAL A CA 1
ATOM 784 C C . VAL A 1 94 ? 5.406 -4.742 2.752 1.00 83.38 94 VAL A C 1
ATOM 786 O O . VAL A 1 94 ? 4.425 -4.007 2.691 1.00 83.38 94 VAL A O 1
ATOM 789 N N . ASP A 1 95 ? 5.973 -5.098 3.902 1.00 84.50 95 ASP A N 1
ATOM 790 C CA . ASP A 1 95 ? 5.447 -4.659 5.188 1.00 84.50 95 ASP A CA 1
ATOM 791 C C . ASP A 1 95 ? 5.578 -3.152 5.386 1.00 84.50 95 ASP A C 1
ATOM 793 O O . ASP A 1 95 ? 4.590 -2.482 5.683 1.00 84.50 95 ASP A O 1
ATOM 797 N N . ALA A 1 96 ? 6.755 -2.602 5.087 1.00 85.75 96 ALA A N 1
ATOM 798 C CA . ALA A 1 96 ? 6.983 -1.163 5.131 1.00 85.75 96 ALA A CA 1
ATOM 799 C C . ALA A 1 96 ? 6.030 -0.401 4.189 1.00 85.75 96 ALA A C 1
ATOM 801 O O . ALA A 1 96 ? 5.522 0.669 4.530 1.00 85.75 96 ALA A O 1
ATOM 802 N N . LEU A 1 97 ? 5.739 -0.961 3.009 1.00 85.75 97 LEU A N 1
ATOM 803 C CA . LEU A 1 97 ? 4.767 -0.401 2.073 1.00 85.75 97 LEU A CA 1
ATOM 804 C C . LEU A 1 97 ? 3.334 -0.450 2.629 1.00 85.75 97 LEU A C 1
ATOM 806 O O . LEU A 1 97 ? 2.595 0.524 2.489 1.00 85.75 97 LEU A O 1
ATOM 810 N N . ILE A 1 98 ? 2.937 -1.557 3.262 1.00 85.50 98 ILE A N 1
ATOM 811 C CA . ILE A 1 98 ? 1.632 -1.701 3.926 1.00 85.50 98 ILE A CA 1
ATOM 812 C C . ILE A 1 98 ? 1.472 -0.638 5.009 1.00 85.50 98 ILE A C 1
ATOM 814 O O . ILE A 1 98 ? 0.447 0.041 5.038 1.00 85.50 98 ILE A O 1
ATOM 818 N N . GLU A 1 99 ? 2.471 -0.484 5.877 1.00 84.81 99 GLU A N 1
ATOM 819 C CA . GLU A 1 99 ? 2.456 0.506 6.956 1.00 84.81 99 GLU A CA 1
ATOM 820 C C . GLU A 1 99 ? 2.390 1.934 6.412 1.00 84.81 99 GLU A C 1
ATOM 822 O O . GLU A 1 99 ? 1.622 2.749 6.922 1.00 84.81 99 GLU A O 1
ATOM 827 N N . LYS A 1 100 ? 3.129 2.229 5.335 1.00 85.56 100 LYS A N 1
ATOM 828 C CA . LYS A 1 100 ? 3.104 3.538 4.671 1.00 85.56 100 LYS A CA 1
ATOM 829 C C . LYS A 1 100 ? 1.729 3.855 4.082 1.00 85.56 100 LYS A C 1
ATOM 831 O O . LYS A 1 100 ? 1.176 4.910 4.382 1.00 85.56 100 LYS A O 1
ATOM 836 N N . ILE A 1 101 ? 1.149 2.924 3.316 1.00 85.56 101 ILE A N 1
ATOM 837 C CA . ILE A 1 101 ? -0.216 3.058 2.780 1.00 85.56 101 ILE A CA 1
ATOM 838 C C . ILE A 1 101 ? -1.191 3.271 3.936 1.00 85.56 101 ILE A C 1
ATOM 840 O O . ILE A 1 101 ? -1.977 4.208 3.921 1.00 85.56 101 ILE A O 1
ATOM 844 N N . TYR A 1 102 ? -1.118 2.438 4.971 1.00 83.19 102 TYR A N 1
ATOM 845 C CA . TYR A 1 102 ? -2.004 2.543 6.121 1.00 83.19 102 TYR A CA 1
ATOM 846 C C . TYR A 1 102 ? -1.905 3.892 6.840 1.00 83.19 102 TYR A C 1
ATOM 848 O O . TYR A 1 102 ? -2.935 4.470 7.182 1.00 83.19 102 TYR A O 1
ATOM 856 N N . GLY A 1 103 ? -0.688 4.398 7.048 1.00 82.25 103 GLY A N 1
ATOM 857 C CA . GLY A 1 103 ? -0.442 5.704 7.652 1.00 82.25 103 GLY A CA 1
ATOM 858 C C . GLY A 1 103 ? -1.042 6.841 6.827 1.00 82.25 103 GLY A C 1
ATOM 859 O O . GLY A 1 103 ? -1.771 7.666 7.373 1.00 82.25 103 GLY A O 1
ATOM 860 N N . GLU A 1 104 ? -0.819 6.837 5.510 1.00 82.88 104 GLU A N 1
ATOM 861 C CA . GLU A 1 104 ? -1.402 7.829 4.600 1.00 82.88 104 GLU A CA 1
ATOM 862 C C . GLU A 1 104 ? -2.936 7.785 4.615 1.00 82.88 104 GLU A C 1
ATOM 864 O O . GLU A 1 104 ? -3.588 8.826 4.707 1.00 82.88 104 GLU A O 1
ATOM 869 N N . GLU A 1 105 ? -3.528 6.590 4.584 1.00 79.00 105 GLU A N 1
ATOM 870 C CA . GLU A 1 105 ? -4.982 6.436 4.642 1.00 79.00 105 GLU A CA 1
ATOM 871 C C . GLU A 1 105 ? -5.544 6.855 6.009 1.00 79.00 105 GLU A C 1
ATOM 873 O O . GLU A 1 105 ? -6.584 7.508 6.064 1.00 79.00 105 GLU A O 1
ATOM 878 N N . MET A 1 106 ? -4.860 6.563 7.122 1.00 74.25 106 MET A N 1
ATOM 879 C CA . MET A 1 106 ? -5.251 7.061 8.448 1.00 74.25 106 MET A CA 1
ATOM 880 C C . MET A 1 106 ? -5.210 8.587 8.533 1.00 74.25 106 MET A C 1
ATOM 882 O O . MET A 1 106 ? -6.120 9.194 9.103 1.00 74.25 106 MET A O 1
ATOM 886 N N . GLU A 1 107 ? -4.181 9.218 7.967 1.00 79.44 107 GLU A N 1
ATOM 887 C CA . GLU A 1 107 ? -4.092 10.676 7.907 1.00 79.44 107 GLU A CA 1
ATOM 888 C C . GLU A 1 107 ? -5.227 11.290 7.081 1.00 79.44 107 GLU A C 1
ATOM 890 O O . GLU A 1 107 ? -5.775 12.321 7.477 1.00 79.44 107 GLU A O 1
ATOM 895 N N . LEU A 1 108 ? -5.611 10.659 5.967 1.00 74.25 108 LEU A N 1
ATOM 896 C CA . LEU A 1 108 ? -6.739 11.090 5.136 1.00 74.25 108 LEU A CA 1
ATOM 897 C C . LEU A 1 108 ? -8.071 10.993 5.895 1.00 74.25 108 LEU A C 1
ATOM 899 O O . LEU A 1 108 ? -8.811 11.974 5.952 1.00 74.25 108 LEU A O 1
ATOM 903 N N . ILE A 1 109 ? -8.319 9.873 6.587 1.00 69.00 109 ILE A N 1
ATOM 904 C CA . ILE A 1 109 ? -9.506 9.702 7.447 1.00 69.00 109 ILE A CA 1
ATOM 905 C C . ILE A 1 109 ? -9.542 10.772 8.542 1.00 69.00 109 ILE A C 1
ATOM 907 O O . ILE A 1 109 ? -10.598 11.330 8.835 1.00 69.00 109 ILE A O 1
ATOM 911 N N . SER A 1 110 ? -8.393 11.049 9.167 1.00 67.69 110 SER A N 1
ATOM 912 C CA . SER A 1 110 ? -8.266 12.053 10.229 1.00 67.69 110 SER A CA 1
ATOM 913 C C . SER A 1 110 ? -8.563 13.466 9.718 1.00 67.69 110 SER A C 1
ATOM 915 O O . SER A 1 110 ? -9.176 14.271 10.420 1.00 67.69 110 SER A O 1
ATOM 917 N N . LYS A 1 111 ? -8.189 13.760 8.466 1.00 72.44 111 LYS A N 1
ATOM 918 C CA . LYS A 1 111 ? -8.501 15.028 7.789 1.00 72.44 111 LYS A CA 1
ATOM 919 C C . LYS A 1 111 ? -9.963 15.142 7.338 1.00 72.44 111 LYS A C 1
ATOM 921 O O . LYS A 1 111 ? -10.387 16.249 7.019 1.00 72.44 111 LYS A O 1
ATOM 926 N N . GLY A 1 112 ? -10.738 14.058 7.405 1.00 56.47 112 GLY A N 1
ATOM 927 C CA . GLY A 1 112 ? -12.181 14.061 7.158 1.00 56.47 112 GLY A CA 1
ATOM 928 C C . GLY A 1 112 ? -12.587 13.970 5.686 1.00 56.47 112 GLY A C 1
ATOM 929 O O . GLY A 1 112 ? -13.705 14.381 5.373 1.00 56.47 112 GLY A O 1
ATOM 930 N N . ASP A 1 113 ? -11.707 13.453 4.822 1.00 49.81 113 ASP A N 1
ATOM 931 C CA . ASP A 1 113 ? -11.986 13.167 3.402 1.00 49.81 113 ASP A CA 1
ATOM 932 C C . ASP A 1 113 ? -12.456 11.711 3.199 1.00 49.81 113 ASP A C 1
ATOM 934 O O . ASP A 1 113 ? -11.896 10.798 3.858 1.00 49.81 113 ASP A O 1
#

Foldseek 3Di:
DDDDDPPPPPVPPPPDCPVDPLLVVLVVCCVPPPVNCVPQVVVLLVVVVVCVVVVHPDPLLVSCVVSSLVSLVVVCVVVVDPDDSCRSDDPVSSVVSSVVVVVVSVVVVVVPD

Sequence (113 aa):
MKITEFINSEHDDKKTDLGFNVPEDLHIHMKNDPMFYRKQYYPRIAKLQDTLKRGEPVDVKKELLPMIAKAKDHYCAKYNLPKRPEDLMHDEEVDALIEKIYGEEMELISKGD

pLDDT: mean 74.07, std 13.28, range [42.75, 86.94]

Secondary structure (DSSP, 8-state):
---------------------HHHHHHHHHHH-HHHIIIIIHHHHHHHHHHHHTT----HHHHHHHHHHHHHHHHHHHHT-SS-GGGSS-HHHHHHHHHHHHHHHHHHHHHT-

Radius of gyration: 20.35 Å; chains: 1; bounding box: 73×28×40 Å

Organism: NCBI:txid408172